Protein AF-A0A1L7GPR8-F1 (afdb_monomer_lite)

pLDDT: mean 91.32, std 13.4, range [44.75, 98.44]

Sequence (109 aa):
MTLTDLRDGFRDDDQRQCVQAVVHSRLADDREPQECRYLMRFWWQLSMPYQEVSLEELRLNVGRQKLDALMELISAIRSSHDEIDAWLADAEKTFPVIQDRGFSSDRSD

Structure (mmCIF, N/CA/C/O backbone):
data_AF-A0A1L7GPR8-F1
#
_entry.id   AF-A0A1L7GPR8-F1
#
loop_
_atom_site.group_PDB
_atom_site.id
_atom_site.type_symbol
_atom_site.label_atom_id
_atom_site.label_alt_id
_atom_site.label_comp_id
_atom_site.label_asym_id
_atom_site.label_entity_id
_atom_site.label_seq_id
_atom_site.pdbx_PDB_ins_code
_atom_site.Cartn_x
_atom_site.Cartn_y
_atom_site.Cartn_z
_atom_site.occupancy
_atom_site.B_iso_or_equiv
_atom_site.auth_seq_id
_atom_site.auth_comp_id
_atom_site.auth_asym_id
_atom_site.auth_atom_id
_atom_site.pdbx_PDB_model_num
ATOM 1 N N . MET A 1 1 ? 6.490 -7.633 14.920 1.00 64.88 1 MET A N 1
ATOM 2 C CA . MET A 1 1 ? 7.209 -7.508 13.633 1.00 64.88 1 MET A CA 1
ATOM 3 C C . MET A 1 1 ? 7.270 -6.038 13.283 1.00 64.88 1 MET A C 1
ATOM 5 O O . MET A 1 1 ? 6.239 -5.381 13.380 1.00 64.88 1 MET A O 1
ATOM 9 N N . THR A 1 2 ? 8.452 -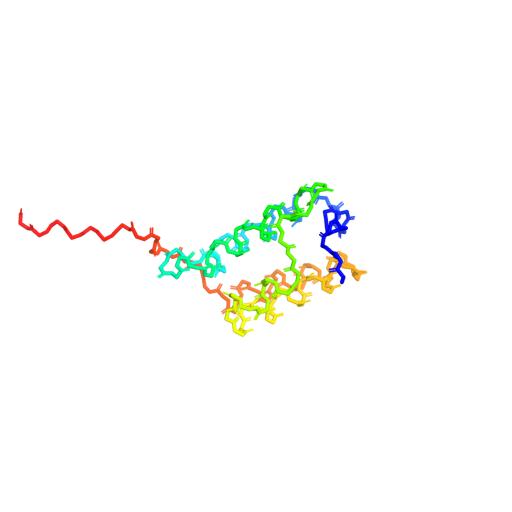5.529 12.952 1.00 85.56 2 THR A N 1
ATOM 10 C CA . THR A 1 2 ? 8.633 -4.149 12.485 1.00 85.56 2 THR A CA 1
ATOM 11 C C . THR A 1 2 ? 8.374 -4.078 10.978 1.00 85.56 2 THR A C 1
ATOM 13 O O . THR A 1 2 ? 8.275 -5.119 10.326 1.00 85.56 2 THR A O 1
ATOM 16 N N . LEU A 1 3 ? 8.176 -2.867 10.454 1.00 92.50 3 LEU A N 1
ATOM 17 C CA . LEU A 1 3 ? 7.966 -2.596 9.022 1.00 92.50 3 LEU A CA 1
ATOM 18 C C . LEU A 1 3 ? 9.098 -1.739 8.425 1.00 92.50 3 LEU A C 1
ATOM 20 O O . LEU A 1 3 ? 9.003 -1.256 7.303 1.00 92.50 3 LEU A O 1
ATOM 24 N N . THR A 1 4 ? 10.168 -1.526 9.189 1.00 93.44 4 THR A N 1
ATOM 25 C CA . THR A 1 4 ? 11.320 -0.692 8.815 1.00 93.44 4 THR A CA 1
ATOM 26 C C . THR A 1 4 ? 12.144 -1.292 7.678 1.00 93.44 4 THR A C 1
ATOM 28 O O . THR A 1 4 ? 12.844 -0.566 6.987 1.00 93.44 4 THR A O 1
ATOM 31 N N . ASP A 1 5 ? 12.056 -2.609 7.493 1.00 93.50 5 ASP A N 1
ATOM 32 C CA . ASP A 1 5 ? 12.740 -3.382 6.454 1.00 93.50 5 ASP A CA 1
ATOM 33 C C . ASP A 1 5 ? 12.093 -3.250 5.067 1.00 93.50 5 ASP A C 1
ATOM 35 O O . ASP A 1 5 ? 12.733 -3.553 4.065 1.00 93.50 5 ASP A O 1
ATOM 39 N N . LEU A 1 6 ? 10.841 -2.782 4.979 1.00 94.75 6 LEU A N 1
ATOM 40 C CA . LEU A 1 6 ? 10.078 -2.820 3.724 1.00 94.75 6 LEU A CA 1
ATOM 41 C C . LEU A 1 6 ? 10.727 -2.025 2.587 1.00 94.75 6 LEU A C 1
ATOM 43 O O . LEU A 1 6 ? 10.628 -2.418 1.430 1.00 94.75 6 LEU A O 1
ATOM 47 N N . ARG A 1 7 ? 11.405 -0.919 2.906 1.00 93.31 7 ARG A N 1
ATOM 48 C CA . ARG A 1 7 ? 12.056 -0.060 1.906 1.00 93.31 7 ARG A CA 1
ATOM 49 C C . ARG A 1 7 ? 13.160 -0.766 1.117 1.00 93.31 7 ARG A C 1
ATOM 51 O O . ARG A 1 7 ? 13.480 -0.322 0.021 1.00 93.31 7 ARG A O 1
ATOM 58 N N . ASP A 1 8 ? 13.738 -1.826 1.678 1.00 94.19 8 ASP A N 1
ATOM 59 C CA . ASP A 1 8 ? 14.876 -2.537 1.094 1.00 94.19 8 ASP A CA 1
ATOM 60 C C . ASP A 1 8 ? 14.435 -3.737 0.229 1.00 94.19 8 ASP A C 1
ATOM 62 O O . ASP A 1 8 ? 15.272 -4.363 -0.414 1.00 94.19 8 ASP A O 1
ATOM 66 N N . GLY A 1 9 ? 13.135 -4.067 0.203 1.00 95.75 9 GLY A N 1
ATOM 67 C CA . GLY A 1 9 ? 12.595 -5.214 -0.543 1.00 95.75 9 GLY A CA 1
ATOM 68 C C . GLY A 1 9 ? 12.156 -4.910 -1.980 1.00 95.75 9 GLY A C 1
ATOM 69 O O . GLY A 1 9 ? 11.627 -5.788 -2.654 1.00 95.75 9 GLY A O 1
ATOM 70 N N . PHE A 1 10 ? 12.337 -3.675 -2.453 1.00 97.38 10 PHE A N 1
ATOM 71 C CA . PHE A 1 10 ? 12.009 -3.283 -3.825 1.00 97.38 10 PHE A CA 1
ATOM 72 C C . PHE A 1 10 ? 13.198 -3.495 -4.761 1.00 97.38 10 PHE A C 1
ATOM 74 O O . PHE A 1 10 ? 14.344 -3.252 -4.381 1.00 97.38 10 PHE A O 1
ATOM 81 N N . ARG A 1 11 ? 12.916 -3.857 -6.019 1.00 97.38 11 ARG A N 1
ATOM 82 C CA . ARG A 1 11 ? 13.947 -3.989 -7.060 1.00 97.38 11 ARG A CA 1
ATOM 83 C C . ARG A 1 11 ? 14.672 -2.672 -7.319 1.00 97.38 11 ARG A C 1
ATOM 85 O O . ARG A 1 11 ? 15.888 -2.646 -7.499 1.00 97.38 11 ARG A O 1
ATOM 92 N N . ASP A 1 12 ? 13.889 -1.605 -7.401 1.00 97.25 12 ASP A N 1
ATOM 93 C CA . ASP A 1 12 ? 14.297 -0.267 -7.793 1.00 97.25 12 ASP A CA 1
ATOM 94 C C . ASP A 1 12 ? 13.288 0.770 -7.267 1.00 97.25 12 ASP A C 1
ATOM 96 O O . ASP A 1 12 ? 12.231 0.443 -6.710 1.00 97.25 12 ASP A O 1
ATOM 100 N N . ASP A 1 13 ? 13.637 2.047 -7.426 1.00 96.50 13 ASP A N 1
ATOM 101 C CA . ASP A 1 13 ? 12.774 3.153 -7.018 1.00 96.50 13 ASP A CA 1
ATOM 102 C C . ASP A 1 13 ? 11.460 3.194 -7.809 1.00 96.50 13 ASP A C 1
ATOM 104 O O . ASP A 1 13 ? 10.451 3.628 -7.252 1.00 96.50 13 ASP A O 1
ATOM 108 N N . ASP A 1 14 ? 11.448 2.715 -9.055 1.00 97.56 14 ASP A N 1
ATOM 109 C CA . ASP A 1 14 ? 10.261 2.712 -9.912 1.00 97.56 14 ASP A CA 1
ATOM 110 C C . ASP A 1 14 ? 9.207 1.735 -9.376 1.00 97.56 14 ASP A C 1
ATOM 112 O O . ASP A 1 14 ? 8.045 2.106 -9.203 1.00 97.56 14 ASP A O 1
ATOM 116 N N . GLN A 1 15 ? 9.603 0.511 -9.014 1.00 97.75 15 GLN A N 1
ATOM 117 C CA . GLN A 1 15 ? 8.703 -0.476 -8.416 1.00 97.75 15 GLN A CA 1
ATOM 118 C C . GLN A 1 15 ? 8.125 0.035 -7.090 1.00 97.75 15 GLN A C 1
ATOM 120 O O . GLN A 1 15 ? 6.920 -0.080 -6.840 1.00 97.75 15 GLN A O 1
ATOM 125 N N . ARG A 1 16 ? 8.958 0.671 -6.258 1.00 98.00 16 ARG A N 1
ATOM 126 C CA . ARG A 1 16 ? 8.497 1.314 -5.022 1.00 98.00 16 ARG A CA 1
ATOM 127 C C . ARG A 1 16 ? 7.491 2.428 -5.305 1.00 98.00 16 ARG A C 1
ATOM 129 O O . ARG A 1 16 ? 6.464 2.497 -4.630 1.00 98.00 16 ARG A O 1
ATOM 136 N N . GLN A 1 17 ? 7.759 3.285 -6.291 1.00 97.62 17 GLN A N 1
ATOM 137 C CA . GLN A 1 17 ? 6.854 4.365 -6.687 1.00 97.62 17 GLN A CA 1
ATOM 138 C C . GLN A 1 17 ? 5.518 3.831 -7.212 1.00 97.62 17 GLN A C 1
ATOM 140 O O . GLN A 1 17 ? 4.479 4.386 -6.860 1.00 97.62 17 GLN A O 1
ATOM 145 N N . CYS A 1 18 ? 5.509 2.731 -7.970 1.00 97.75 18 CYS A N 1
ATOM 146 C CA . CYS A 1 18 ? 4.278 2.069 -8.409 1.00 97.75 18 CYS A CA 1
ATOM 147 C C . CYS A 1 18 ? 3.434 1.587 -7.221 1.00 97.75 18 CYS A C 1
ATOM 149 O O . CYS A 1 18 ? 2.239 1.879 -7.146 1.00 97.75 18 CYS A O 1
ATOM 151 N N . VAL A 1 19 ? 4.052 0.917 -6.242 1.00 97.94 19 VAL A N 1
ATOM 152 C CA . VAL A 1 19 ? 3.352 0.474 -5.023 1.00 97.94 19 VAL A CA 1
ATOM 153 C C . VAL A 1 19 ? 2.822 1.667 -4.233 1.00 97.94 19 VAL A C 1
ATOM 155 O O . VAL A 1 19 ? 1.655 1.692 -3.836 1.00 97.94 19 VAL A O 1
ATOM 158 N N . GLN A 1 20 ? 3.650 2.693 -4.048 1.00 97.75 20 GLN A N 1
ATOM 159 C CA . GLN A 1 20 ? 3.246 3.938 -3.407 1.00 97.75 20 GLN A CA 1
ATOM 160 C C . GLN A 1 20 ? 2.072 4.606 -4.138 1.00 97.75 20 GLN A C 1
ATOM 162 O O . GLN A 1 20 ? 1.140 5.087 -3.489 1.00 97.75 20 GLN A O 1
ATOM 167 N N . ALA A 1 21 ? 2.068 4.610 -5.470 1.00 97.00 21 ALA A N 1
ATOM 168 C CA . ALA A 1 21 ? 0.979 5.157 -6.266 1.00 97.00 21 ALA A CA 1
ATOM 169 C C . ALA A 1 21 ? -0.323 4.373 -6.059 1.00 97.00 21 ALA A C 1
ATOM 171 O O . ALA A 1 21 ? -1.367 5.000 -5.884 1.00 97.00 21 ALA A O 1
ATOM 172 N N . VAL A 1 22 ? -0.282 3.038 -6.006 1.00 97.00 22 VAL A N 1
ATOM 173 C CA . VAL A 1 22 ? -1.460 2.198 -5.724 1.00 97.00 22 VAL A CA 1
ATOM 174 C C . VAL A 1 22 ? -2.000 2.453 -4.318 1.00 97.00 22 VAL A C 1
ATOM 176 O O . VAL A 1 22 ? -3.185 2.754 -4.168 1.00 97.00 22 VAL A O 1
ATOM 179 N N . VAL A 1 23 ? -1.143 2.419 -3.291 1.00 96.69 23 VAL A N 1
ATOM 180 C CA . VAL A 1 23 ? -1.562 2.683 -1.903 1.00 9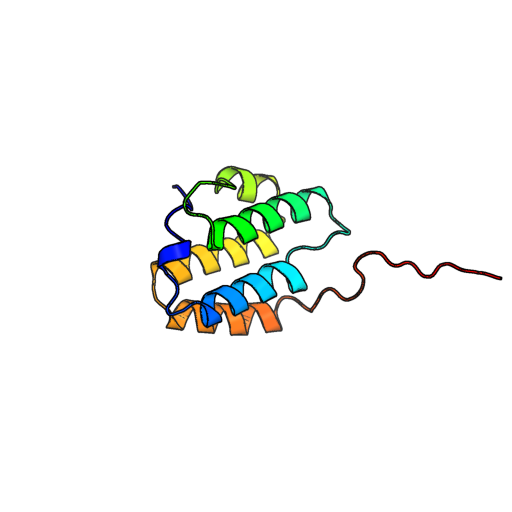6.69 23 VAL A CA 1
ATOM 181 C C . VAL A 1 23 ? -2.226 4.056 -1.796 1.00 96.69 23 VAL A C 1
ATOM 183 O O . VAL A 1 23 ? -3.316 4.174 -1.241 1.00 96.69 23 VAL A O 1
ATOM 186 N N . HIS A 1 24 ? -1.616 5.089 -2.377 1.00 95.25 24 HIS A N 1
ATOM 187 C CA . HIS A 1 24 ? -2.163 6.438 -2.339 1.00 95.25 24 HIS A CA 1
ATOM 188 C C . HIS A 1 24 ? -3.458 6.567 -3.157 1.00 95.25 24 HIS A C 1
ATOM 190 O O . HIS A 1 24 ? -4.460 7.041 -2.638 1.00 95.25 24 HIS A O 1
ATOM 196 N N . SER A 1 25 ? -3.464 6.175 -4.432 1.00 94.31 25 SER A N 1
ATOM 197 C CA . SER A 1 25 ? -4.571 6.460 -5.364 1.00 94.31 25 SER A CA 1
ATOM 198 C C . SER A 1 25 ? -5.775 5.523 -5.248 1.00 94.31 25 SER A C 1
ATOM 200 O O . SER A 1 25 ? -6.857 5.891 -5.705 1.00 94.31 25 SER A O 1
ATOM 202 N N . ARG A 1 26 ? -5.606 4.334 -4.657 1.00 95.19 26 ARG A N 1
ATOM 203 C CA . ARG A 1 26 ? -6.639 3.284 -4.633 1.00 95.19 26 ARG A CA 1
ATOM 204 C C . ARG A 1 26 ? -7.011 2.814 -3.228 1.00 95.19 26 ARG A C 1
ATOM 206 O O . ARG A 1 26 ? -8.146 2.397 -3.025 1.00 95.19 26 ARG A O 1
ATOM 213 N N . LEU A 1 27 ? -6.094 2.880 -2.256 1.00 95.19 27 LEU A N 1
ATOM 214 C CA . LEU A 1 27 ? -6.383 2.450 -0.880 1.00 95.19 27 LEU A CA 1
ATOM 215 C C . LEU A 1 27 ? -6.691 3.630 0.049 1.00 95.19 27 LEU A C 1
ATOM 217 O O . LEU A 1 27 ? -7.673 3.570 0.791 1.00 95.19 27 LEU A O 1
ATOM 221 N N . ALA A 1 28 ? -5.867 4.681 0.028 1.00 93.94 28 ALA A N 1
ATOM 222 C CA . ALA A 1 28 ? -5.995 5.844 0.907 1.00 93.94 28 ALA A CA 1
ATOM 223 C C . ALA A 1 28 ? -7.148 6.765 0.466 1.00 93.94 28 ALA A C 1
ATOM 225 O O . ALA A 1 28 ? -6.967 7.688 -0.326 1.00 93.94 28 ALA A O 1
ATOM 226 N N . ASP A 1 29 ? -8.340 6.480 0.989 1.00 90.88 29 ASP A N 1
ATOM 227 C CA . ASP A 1 29 ? -9.582 7.210 0.726 1.00 90.88 29 ASP A CA 1
ATOM 228 C C . ASP A 1 29 ? -9.831 8.255 1.814 1.00 90.88 29 ASP A C 1
ATOM 230 O O . ASP A 1 29 ? -10.073 7.912 2.968 1.00 90.88 29 ASP A O 1
ATOM 234 N N . ASP A 1 30 ? -9.751 9.536 1.464 1.00 87.56 30 ASP A N 1
ATOM 235 C CA . ASP A 1 30 ? -9.895 10.652 2.404 1.00 87.56 30 ASP A CA 1
ATOM 236 C C . ASP A 1 30 ? -11.322 10.853 2.929 1.00 87.56 30 ASP A C 1
ATOM 238 O O . ASP A 1 30 ? -11.501 11.516 3.954 1.00 87.56 30 ASP A O 1
ATOM 242 N N . ARG A 1 31 ? -12.317 10.206 2.312 1.00 86.75 31 ARG A N 1
ATOM 243 C CA . ARG A 1 31 ? -13.688 10.118 2.836 1.00 86.75 31 ARG A CA 1
ATOM 244 C C . ARG A 1 31 ? -13.768 9.302 4.127 1.00 86.75 31 ARG A C 1
ATOM 246 O O . ARG A 1 31 ? -14.724 9.469 4.878 1.00 86.75 31 ARG A O 1
ATOM 253 N N . GLU A 1 32 ? -12.748 8.487 4.412 1.00 89.56 32 GLU A N 1
ATOM 254 C CA . GLU A 1 32 ? -12.558 7.734 5.658 1.00 89.56 32 GLU A CA 1
ATOM 255 C C . GLU A 1 32 ? -11.286 8.227 6.386 1.00 89.56 32 GLU A C 1
ATOM 257 O O . GLU A 1 32 ? -10.221 7.601 6.312 1.00 89.56 32 GLU A O 1
ATOM 262 N N . PRO A 1 33 ? -11.343 9.363 7.116 1.00 90.88 33 PRO A N 1
ATOM 263 C CA . PR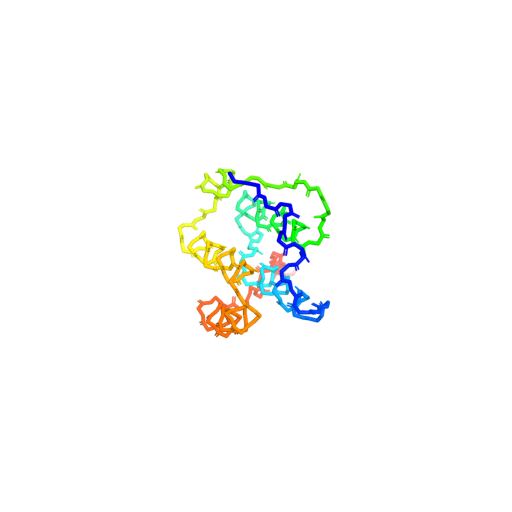O A 1 33 ? -10.146 10.085 7.560 1.00 90.88 33 PRO A CA 1
ATOM 264 C C . PRO A 1 33 ? -9.220 9.279 8.477 1.00 90.88 33 PRO A C 1
ATOM 266 O O . PRO A 1 33 ? -7.996 9.435 8.432 1.00 90.88 33 PRO A O 1
ATOM 269 N N . GLN A 1 34 ? -9.793 8.421 9.327 1.00 93.81 34 GLN A N 1
ATOM 270 C CA . GLN A 1 34 ? -9.020 7.577 10.235 1.00 93.81 34 GLN A CA 1
ATOM 271 C C . GLN A 1 34 ? -8.226 6.531 9.455 1.00 93.81 34 GLN A C 1
ATOM 273 O O . GLN A 1 34 ? -7.010 6.464 9.613 1.00 93.81 34 GLN A O 1
ATOM 278 N N . GLU A 1 35 ? -8.881 5.763 8.587 1.00 95.44 35 GLU A N 1
ATOM 279 C CA . GLU A 1 35 ? -8.222 4.749 7.763 1.00 95.44 35 GLU A CA 1
ATOM 280 C C . GLU A 1 35 ? -7.165 5.388 6.850 1.00 95.44 35 GLU A C 1
ATOM 282 O O . GLU A 1 35 ? -6.012 4.946 6.833 1.00 95.44 35 GLU A O 1
ATOM 287 N N . CYS A 1 36 ? -7.515 6.492 6.178 1.00 95.69 36 CYS A N 1
ATOM 288 C CA . CYS A 1 36 ? -6.606 7.249 5.319 1.00 95.69 36 CYS A CA 1
ATOM 289 C C . CYS A 1 36 ? -5.315 7.639 6.044 1.00 95.69 36 CYS A C 1
ATOM 291 O O . CYS A 1 36 ? -4.218 7.433 5.525 1.00 95.69 36 CYS A O 1
ATOM 293 N N . ARG A 1 37 ? -5.412 8.123 7.289 1.00 96.62 37 ARG A N 1
ATOM 294 C CA . ARG A 1 37 ? -4.239 8.495 8.089 1.00 96.62 37 ARG A CA 1
ATOM 295 C C . ARG A 1 37 ? -3.261 7.332 8.271 1.00 96.62 37 ARG A C 1
ATOM 297 O O . ARG A 1 37 ? -2.054 7.536 8.145 1.00 96.62 37 ARG A O 1
ATOM 304 N N . TYR A 1 38 ? -3.748 6.133 8.584 1.00 97.88 38 TYR A N 1
ATOM 305 C CA . TYR A 1 38 ? -2.875 4.973 8.795 1.00 97.88 38 TYR A CA 1
ATOM 306 C C . TYR A 1 38 ? -2.338 4.403 7.481 1.00 97.88 38 TYR A C 1
ATOM 308 O O . TYR A 1 38 ? -1.173 4.006 7.432 1.00 97.88 38 TYR A O 1
ATOM 316 N N . LEU A 1 39 ? -3.123 4.456 6.402 1.00 97.44 39 LEU A N 1
ATOM 317 C CA . LEU A 1 39 ? -2.657 4.110 5.058 1.00 97.44 39 LEU A CA 1
ATOM 318 C C . LEU A 1 39 ? -1.567 5.067 4.565 1.00 97.44 39 LEU A C 1
ATOM 320 O O . LEU A 1 39 ? -0.575 4.617 3.997 1.00 97.44 39 LEU A O 1
ATOM 324 N N . MET A 1 40 ? -1.680 6.364 4.854 1.00 97.50 40 MET A N 1
ATOM 325 C CA . MET A 1 40 ? -0.636 7.339 4.535 1.00 97.50 40 MET A CA 1
ATOM 326 C C . MET A 1 40 ? 0.629 7.131 5.372 1.00 97.50 40 MET A C 1
ATOM 328 O O . MET A 1 40 ? 1.733 7.263 4.852 1.00 97.50 40 MET A O 1
ATOM 332 N N . ARG A 1 41 ? 0.518 6.750 6.650 1.00 97.75 41 ARG A N 1
ATOM 333 C CA . ARG A 1 41 ? 1.701 6.369 7.446 1.00 97.75 41 ARG A CA 1
ATOM 334 C C . ARG A 1 41 ? 2.383 5.118 6.897 1.00 97.75 41 ARG A C 1
ATOM 336 O O . ARG A 1 41 ? 3.605 5.085 6.806 1.00 97.75 41 ARG A O 1
ATOM 343 N N . PHE A 1 42 ? 1.609 4.116 6.482 1.00 97.81 42 PHE A N 1
ATOM 344 C CA . PHE A 1 42 ? 2.158 2.953 5.785 1.00 97.81 42 PHE A CA 1
ATOM 345 C C . PHE A 1 42 ? 2.826 3.347 4.463 1.00 97.81 42 PHE A C 1
ATOM 347 O O . PHE A 1 42 ? 3.925 2.896 4.167 1.00 97.81 42 PHE A O 1
ATOM 354 N N . TRP A 1 43 ? 2.217 4.248 3.696 1.00 97.75 43 TRP A N 1
ATOM 355 C CA . TRP A 1 43 ? 2.803 4.782 2.470 1.00 97.75 43 TRP A CA 1
ATOM 356 C C . TRP A 1 43 ? 4.179 5.428 2.705 1.00 97.75 43 TRP A C 1
ATOM 358 O O . TRP A 1 43 ? 5.114 5.183 1.937 1.00 97.75 43 TRP A O 1
ATOM 368 N N . TRP A 1 44 ? 4.331 6.194 3.794 1.00 96.75 44 TRP A N 1
ATOM 369 C CA . TRP A 1 44 ? 5.627 6.732 4.223 1.00 96.75 44 TRP A CA 1
ATOM 370 C C . TRP A 1 44 ? 6.595 5.623 4.650 1.00 96.75 44 TRP A C 1
ATOM 372 O O . TRP A 1 44 ? 7.768 5.660 4.272 1.00 96.75 44 TRP A O 1
ATOM 382 N N . GLN A 1 45 ? 6.110 4.602 5.363 1.00 96.50 45 GLN A N 1
ATOM 383 C CA . GLN A 1 45 ? 6.909 3.454 5.806 1.00 96.50 45 GLN A CA 1
ATOM 384 C C . GLN A 1 45 ? 7.637 2.742 4.657 1.00 96.50 45 GLN A C 1
ATOM 386 O O . GLN A 1 45 ? 8.748 2.260 4.862 1.00 96.50 45 GLN A O 1
ATOM 391 N N . LEU A 1 46 ? 7.056 2.712 3.451 1.00 96.62 46 LEU A N 1
ATOM 392 C CA . LEU A 1 46 ? 7.674 2.102 2.263 1.00 96.62 46 LEU A CA 1
ATOM 393 C C . LEU A 1 46 ? 8.967 2.798 1.813 1.00 96.62 46 LEU A C 1
ATOM 395 O O . LEU A 1 46 ? 9.726 2.239 1.028 1.00 96.62 46 LEU A O 1
ATOM 399 N N . SER A 1 47 ? 9.222 4.021 2.281 1.00 94.81 47 SER A N 1
ATOM 400 C CA . SER A 1 47 ? 10.406 4.804 1.916 1.00 94.81 47 SER A CA 1
ATOM 401 C C . SER A 1 47 ? 11.274 5.198 3.108 1.00 94.81 47 SER A C 1
ATOM 403 O O . SER A 1 47 ? 12.486 5.382 2.946 1.00 94.81 47 SER A O 1
ATOM 405 N N . MET A 1 48 ? 10.679 5.325 4.294 1.00 94.06 48 MET A N 1
ATOM 406 C CA . MET A 1 48 ? 11.363 5.824 5.482 1.00 94.06 48 MET A CA 1
ATOM 407 C C . MET A 1 48 ? 12.222 4.749 6.159 1.00 94.06 48 MET A C 1
ATOM 409 O O . MET A 1 48 ? 11.779 3.614 6.315 1.00 94.06 48 MET A O 1
ATOM 413 N N . PRO A 1 49 ? 13.437 5.100 6.625 1.00 90.56 49 PRO A N 1
ATOM 414 C CA . PRO A 1 49 ? 14.322 4.169 7.329 1.00 90.56 49 PRO A CA 1
ATOM 415 C C . PRO A 1 49 ? 13.918 3.931 8.794 1.00 90.56 49 PRO A C 1
ATOM 417 O O . PRO A 1 49 ? 14.574 3.173 9.504 1.00 90.56 49 PRO A O 1
ATOM 420 N N . TYR A 1 50 ? 12.870 4.598 9.273 1.00 90.75 50 TYR A N 1
ATOM 421 C CA . TYR A 1 50 ? 12.357 4.496 10.635 1.00 90.75 50 TYR A CA 1
ATOM 422 C C . TYR A 1 50 ? 10.876 4.095 10.618 1.00 90.75 50 TYR A C 1
ATOM 424 O O . TYR A 1 50 ? 10.246 4.026 9.561 1.00 90.75 50 TYR A O 1
ATOM 432 N N . GLN A 1 51 ? 10.333 3.758 11.788 1.00 95.19 51 GLN A N 1
ATOM 433 C CA . GLN A 1 51 ? 8.971 3.246 11.894 1.00 95.19 51 GLN A CA 1
ATOM 434 C C . GLN A 1 51 ? 7.941 4.386 11.931 1.00 95.19 51 GLN A C 1
ATOM 436 O O . GLN A 1 51 ? 7.929 5.167 12.877 1.00 95.19 51 GLN A O 1
ATOM 441 N N . GLU A 1 52 ? 7.059 4.440 10.935 1.00 96.56 52 GLU A N 1
ATOM 442 C CA . GLU A 1 52 ? 5.938 5.394 10.835 1.00 96.56 52 GLU A CA 1
ATOM 443 C C . GLU A 1 52 ? 4.612 4.784 11.313 1.00 96.56 52 GLU A C 1
ATOM 445 O O . GLU A 1 52 ? 3.721 5.479 11.808 1.00 96.56 52 GLU A O 1
ATOM 450 N N . VAL A 1 53 ? 4.469 3.464 11.163 1.00 96.44 53 VAL A N 1
ATOM 451 C CA . VAL A 1 53 ? 3.291 2.710 11.599 1.00 96.44 53 VAL A CA 1
ATOM 452 C C . VAL A 1 53 ? 3.681 1.299 12.012 1.00 96.44 53 VAL A C 1
ATOM 454 O O . VAL A 1 53 ? 4.595 0.685 11.461 1.00 96.44 53 VAL A O 1
ATOM 457 N N . SER A 1 54 ? 2.998 0.770 13.017 1.00 96.12 54 SER A N 1
ATOM 458 C CA . SER A 1 54 ? 3.088 -0.632 13.409 1.00 96.12 54 SER A CA 1
ATOM 459 C C . SER A 1 54 ? 2.048 -1.493 12.691 1.00 96.12 54 SER A C 1
ATOM 461 O O . SER A 1 54 ? 0.977 -1.039 12.294 1.00 96.12 54 SER A O 1
ATOM 463 N N . LEU A 1 55 ? 2.331 -2.791 12.587 1.00 95.31 55 LEU A N 1
ATOM 464 C CA . LEU A 1 55 ? 1.359 -3.753 12.072 1.00 95.31 55 LEU A CA 1
ATOM 465 C C . LEU A 1 55 ? 0.072 -3.805 12.920 1.00 95.31 55 LEU A C 1
ATOM 467 O O . LEU A 1 55 ? -1.011 -4.051 12.396 1.00 95.31 55 LEU A O 1
ATOM 471 N N . GLU A 1 56 ? 0.184 -3.587 14.229 1.00 96.25 56 GLU A N 1
ATOM 472 C CA . GLU A 1 56 ? -0.964 -3.559 15.137 1.00 96.25 56 GLU A CA 1
ATOM 473 C C . GLU A 1 56 ? -1.868 -2.353 14.865 1.00 96.25 56 GLU A C 1
ATOM 475 O O . GLU A 1 56 ? -3.078 -2.517 14.734 1.00 96.25 56 GLU A O 1
ATOM 480 N N . GLU A 1 57 ? -1.287 -1.167 14.671 1.00 96.94 57 GLU A N 1
ATOM 481 C CA . GLU A 1 57 ? -2.041 0.024 14.273 1.00 96.94 57 GLU A CA 1
ATOM 482 C C . GLU A 1 57 ? -2.786 -0.187 12.951 1.00 96.94 57 GLU A C 1
ATOM 484 O O . GLU A 1 57 ? -3.949 0.200 12.851 1.00 96.94 57 GLU A O 1
ATOM 489 N N . LEU A 1 58 ? -2.176 -0.845 11.959 1.00 97.19 58 LEU A N 1
ATOM 490 C CA . LEU A 1 58 ? -2.869 -1.167 10.707 1.00 97.19 58 LEU A CA 1
ATOM 491 C C . LEU A 1 58 ? -4.063 -2.096 10.943 1.00 97.19 58 LEU A C 1
ATOM 493 O O . LEU A 1 58 ? -5.154 -1.825 10.454 1.00 97.19 58 LEU A O 1
ATOM 497 N N . ARG A 1 59 ? -3.892 -3.151 11.745 1.00 96.75 59 ARG A N 1
ATOM 498 C CA . ARG A 1 59 ? -4.972 -4.106 12.054 1.00 96.75 59 ARG A CA 1
ATOM 499 C C . ARG A 1 59 ? -6.154 -3.473 12.780 1.00 96.75 59 ARG A C 1
ATOM 501 O O . ARG A 1 59 ? -7.278 -3.931 12.610 1.00 96.75 59 ARG A O 1
ATOM 508 N N . LEU A 1 60 ? -5.891 -2.467 13.610 1.00 97.19 60 LEU A N 1
ATOM 509 C CA . LEU A 1 60 ? -6.915 -1.787 14.399 1.00 97.19 60 LEU A CA 1
ATOM 510 C C . LEU A 1 60 ? -7.661 -0.702 13.616 1.00 97.19 60 LEU A C 1
ATOM 512 O O . LEU A 1 60 ? -8.788 -0.378 13.978 1.00 97.19 60 LEU A O 1
ATOM 516 N N . ASN A 1 61 ? -7.040 -0.117 12.588 1.00 97.25 61 ASN A N 1
ATOM 517 C CA . ASN A 1 61 ? -7.548 1.100 11.949 1.00 97.25 61 ASN A CA 1
ATOM 518 C C . ASN A 1 61 ? -7.838 0.965 10.449 1.00 97.25 61 ASN A C 1
ATOM 520 O O . ASN A 1 61 ? -8.390 1.898 9.870 1.00 97.25 61 ASN A O 1
ATOM 524 N N . VAL A 1 62 ? -7.459 -0.148 9.818 1.00 96.94 62 VAL A N 1
ATOM 525 C CA . VAL A 1 62 ? -7.697 -0.401 8.393 1.00 96.94 62 VAL A CA 1
ATOM 526 C C . VAL A 1 62 ? -8.757 -1.485 8.234 1.00 96.94 62 VAL A C 1
ATOM 528 O O . VAL A 1 62 ? -8.697 -2.543 8.863 1.00 96.94 62 VAL A O 1
ATOM 531 N N . GLY A 1 63 ? -9.737 -1.216 7.377 1.00 96.19 63 GLY A N 1
ATOM 532 C CA . GLY A 1 63 ? -10.806 -2.129 7.020 1.00 96.19 63 GLY A CA 1
ATOM 533 C C . GLY A 1 63 ? -10.266 -3.423 6.422 1.00 96.19 63 GLY A C 1
ATOM 534 O O . GLY A 1 63 ? -9.235 -3.452 5.748 1.00 96.19 63 GLY A O 1
ATOM 535 N N . ARG A 1 64 ? -10.990 -4.520 6.661 1.00 96.12 64 ARG A N 1
ATOM 536 C CA . ARG A 1 64 ? -10.490 -5.879 6.430 1.00 96.12 64 ARG A CA 1
ATOM 537 C C . ARG A 1 64 ? -9.922 -6.102 5.026 1.00 96.12 64 ARG A C 1
ATOM 539 O O . ARG A 1 64 ? -8.818 -6.613 4.906 1.00 96.12 64 ARG A O 1
ATOM 546 N N . GLN A 1 65 ? -10.643 -5.679 3.991 1.00 95.94 65 GLN A N 1
ATOM 547 C CA . GLN A 1 65 ? -10.228 -5.884 2.601 1.00 95.94 65 GLN A CA 1
ATOM 548 C C . GLN A 1 65 ? -8.911 -5.164 2.269 1.00 95.94 65 GLN A C 1
ATOM 550 O O . GLN A 1 65 ? -8.027 -5.746 1.648 1.00 95.94 65 GLN A O 1
ATOM 555 N N . LYS A 1 66 ? -8.754 -3.907 2.704 1.00 96.94 66 LYS A N 1
ATOM 556 C CA . LYS A 1 66 ? -7.517 -3.143 2.486 1.00 96.94 66 LYS A CA 1
ATOM 557 C C . LYS A 1 66 ? -6.380 -3.692 3.345 1.00 96.94 66 LYS A C 1
ATOM 559 O O . LYS A 1 66 ? -5.249 -3.764 2.881 1.00 96.94 66 LYS A O 1
ATOM 564 N N . LEU A 1 67 ? -6.676 -4.118 4.573 1.00 97.69 67 LEU A N 1
ATOM 565 C CA . LEU A 1 67 ? -5.705 -4.750 5.461 1.00 97.69 67 LEU A CA 1
ATOM 566 C C . LEU A 1 67 ? -5.162 -6.057 4.872 1.00 97.69 67 LEU A C 1
ATOM 568 O O . LEU A 1 67 ? -3.955 -6.271 4.924 1.00 97.69 67 LEU A O 1
ATOM 572 N N . ASP A 1 68 ? -6.024 -6.904 4.308 1.00 97.69 68 ASP A N 1
ATOM 573 C CA . ASP A 1 68 ? -5.609 -8.152 3.663 1.00 97.69 68 ASP A CA 1
ATOM 574 C C . ASP A 1 68 ? -4.671 -7.850 2.475 1.00 97.69 68 ASP A C 1
ATOM 576 O O . ASP A 1 68 ? -3.572 -8.400 2.416 1.00 97.69 68 ASP A O 1
ATOM 580 N N . ALA A 1 69 ? -5.001 -6.859 1.637 1.00 97.81 69 ALA A N 1
ATOM 581 C CA . ALA A 1 69 ? -4.115 -6.408 0.559 1.00 97.81 69 ALA A CA 1
ATOM 582 C C . ALA A 1 69 ? -2.768 -5.858 1.072 1.00 97.81 69 ALA A C 1
ATOM 584 O O . ALA A 1 69 ? -1.724 -6.123 0.478 1.00 97.81 69 ALA A O 1
ATOM 585 N N . LEU A 1 70 ? -2.746 -5.118 2.188 1.00 97.75 70 LEU A N 1
ATOM 586 C CA . LEU A 1 70 ? -1.490 -4.671 2.805 1.00 97.75 70 LEU A CA 1
ATOM 587 C C . LEU A 1 70 ? -0.663 -5.836 3.356 1.00 97.75 70 LEU A C 1
ATOM 589 O O . LEU A 1 70 ? 0.564 -5.808 3.280 1.00 97.75 70 LEU A O 1
ATOM 593 N N . MET A 1 71 ? -1.315 -6.847 3.928 1.00 97.94 71 MET A N 1
ATOM 594 C CA . MET A 1 71 ? -0.637 -8.040 4.429 1.00 97.94 71 MET A CA 1
ATOM 595 C C . MET A 1 71 ? 0.016 -8.832 3.299 1.00 97.94 71 MET A C 1
ATOM 597 O O . MET A 1 71 ? 1.155 -9.277 3.454 1.00 97.94 71 MET A O 1
ATOM 601 N N . GLU A 1 72 ? -0.675 -8.964 2.169 1.00 98.00 72 GLU A N 1
ATOM 602 C CA . GLU A 1 72 ? -0.137 -9.574 0.953 1.00 98.00 72 GLU A CA 1
ATOM 603 C C . GLU A 1 72 ? 1.047 -8.776 0.411 1.00 98.00 72 GLU A C 1
ATOM 605 O O . GLU A 1 72 ? 2.093 -9.362 0.150 1.00 98.00 72 GLU A O 1
ATOM 610 N N . LEU A 1 73 ? 0.951 -7.443 0.359 1.00 98.25 73 LEU A N 1
ATOM 611 C CA . LEU A 1 73 ? 2.070 -6.587 -0.040 1.00 98.25 73 LEU A CA 1
ATOM 612 C C . LEU A 1 73 ? 3.291 -6.765 0.871 1.00 98.25 73 LEU A C 1
ATOM 614 O O . LEU A 1 73 ? 4.410 -6.908 0.389 1.00 98.25 73 LEU A O 1
ATOM 618 N N . ILE A 1 74 ? 3.097 -6.763 2.193 1.00 97.44 74 ILE A N 1
ATOM 619 C CA . ILE A 1 74 ? 4.185 -6.970 3.162 1.00 97.44 74 ILE A CA 1
ATOM 620 C C . ILE A 1 74 ? 4.852 -8.332 2.942 1.00 97.44 74 ILE A C 1
ATOM 622 O O . ILE A 1 74 ? 6.072 -8.444 3.063 1.00 97.44 74 ILE A O 1
ATOM 626 N N . SER A 1 75 ? 4.061 -9.364 2.640 1.00 97.38 75 SER A N 1
ATOM 627 C CA . SER A 1 75 ? 4.581 -10.689 2.307 1.00 97.38 75 SER A CA 1
ATOM 628 C C . SER A 1 75 ? 5.375 -10.660 1.000 1.00 97.38 75 SER A C 1
ATOM 630 O O . SER A 1 75 ? 6.507 -11.135 0.979 1.00 97.38 75 SER A O 1
ATOM 632 N N . ALA A 1 76 ? 4.825 -10.045 -0.049 1.00 97.94 76 ALA A N 1
ATOM 633 C CA . ALA A 1 76 ? 5.448 -9.925 -1.364 1.00 97.94 76 ALA A CA 1
ATOM 634 C C . ALA A 1 76 ? 6.796 -9.192 -1.302 1.00 97.94 76 ALA A C 1
ATOM 636 O O . ALA A 1 76 ? 7.798 -9.716 -1.783 1.00 97.94 76 ALA A O 1
ATOM 637 N N . ILE A 1 77 ? 6.852 -8.042 -0.614 1.00 97.62 77 ILE A N 1
ATOM 638 C CA . ILE A 1 77 ? 8.085 -7.259 -0.401 1.00 97.62 77 ILE A CA 1
ATOM 639 C C . ILE A 1 77 ? 9.185 -8.102 0.260 1.00 97.62 77 ILE A C 1
ATOM 641 O O . ILE A 1 77 ? 10.366 -7.940 -0.035 1.00 97.62 77 ILE A O 1
ATOM 645 N N . ARG A 1 78 ? 8.811 -9.016 1.159 1.00 96.44 78 ARG A N 1
ATOM 646 C CA . ARG A 1 78 ? 9.749 -9.906 1.861 1.00 96.44 78 ARG A CA 1
ATOM 647 C C . ARG A 1 78 ? 10.070 -11.188 1.094 1.00 96.44 78 ARG A C 1
ATOM 649 O O . ARG A 1 78 ? 10.953 -11.928 1.522 1.00 96.44 78 ARG A O 1
ATOM 656 N N . SER A 1 79 ? 9.336 -11.468 0.023 1.00 96.88 79 SER A N 1
ATOM 657 C CA . SER A 1 79 ? 9.421 -12.699 -0.756 1.00 96.88 79 SER A CA 1
ATOM 658 C C . SER A 1 79 ? 10.240 -12.473 -2.025 1.00 96.88 79 SER A C 1
ATOM 660 O O . SER A 1 79 ? 11.352 -12.990 -2.144 1.00 96.88 79 SER A O 1
ATOM 662 N N . SER A 1 80 ? 9.718 -11.686 -2.971 1.00 96.94 80 SER A N 1
ATOM 663 C CA . SER A 1 80 ? 10.379 -11.423 -4.250 1.00 96.94 80 SER A CA 1
ATOM 664 C C . SER A 1 80 ? 9.777 -10.228 -4.985 1.00 96.94 80 SER A C 1
ATOM 666 O O . SER A 1 80 ? 8.609 -9.885 -4.810 1.00 96.94 80 SER A O 1
ATOM 668 N N . HIS A 1 81 ? 10.559 -9.647 -5.895 1.00 97.88 81 HIS A N 1
ATOM 669 C CA . HIS A 1 81 ? 10.097 -8.561 -6.759 1.00 97.88 81 HIS A CA 1
ATOM 670 C C . HIS A 1 81 ? 8.939 -8.983 -7.679 1.00 97.88 81 HIS A C 1
ATOM 672 O O . HIS A 1 81 ? 8.053 -8.172 -7.932 1.00 97.88 81 HIS A O 1
ATOM 678 N N . ASP A 1 82 ? 8.915 -10.237 -8.140 1.00 97.75 82 ASP A N 1
ATOM 679 C CA . ASP A 1 82 ? 7.851 -10.749 -9.013 1.00 97.75 82 ASP A CA 1
ATOM 680 C C . ASP A 1 82 ? 6.508 -10.842 -8.269 1.00 97.75 82 ASP A C 1
ATOM 682 O O . ASP A 1 82 ? 5.451 -10.596 -8.850 1.00 97.75 82 ASP A O 1
ATOM 686 N N . GLU A 1 83 ? 6.529 -11.140 -6.964 1.00 98.31 83 GLU A N 1
ATOM 687 C CA . GLU A 1 83 ? 5.312 -11.111 -6.144 1.00 98.31 83 GLU A CA 1
ATOM 688 C C . GLU A 1 83 ? 4.795 -9.688 -5.915 1.00 98.31 83 GLU A C 1
ATOM 690 O O . GLU A 1 83 ? 3.583 -9.492 -5.829 1.00 98.31 83 GLU A O 1
ATOM 695 N N . ILE A 1 84 ? 5.676 -8.684 -5.866 1.00 98.31 84 ILE A N 1
ATOM 696 C CA . ILE A 1 84 ? 5.257 -7.275 -5.812 1.00 98.31 84 ILE A CA 1
ATOM 697 C C . ILE A 1 84 ? 4.543 -6.899 -7.116 1.00 98.31 84 ILE A C 1
ATOM 699 O O . ILE A 1 84 ? 3.488 -6.265 -7.080 1.00 98.31 84 ILE A O 1
ATOM 703 N N . ASP A 1 85 ? 5.079 -7.324 -8.262 1.00 98.12 85 ASP A N 1
ATOM 704 C CA . ASP A 1 85 ? 4.473 -7.064 -9.571 1.00 98.12 85 ASP A CA 1
ATOM 705 C C . ASP A 1 85 ? 3.114 -7.780 -9.716 1.00 98.12 85 ASP A C 1
ATOM 707 O O . ASP A 1 85 ? 2.149 -7.204 -10.228 1.00 98.12 85 ASP A O 1
ATOM 711 N N . ALA A 1 86 ? 2.992 -9.007 -9.197 1.00 98.19 86 ALA A N 1
ATOM 712 C CA . ALA A 1 86 ? 1.717 -9.721 -9.131 1.00 98.19 86 ALA A CA 1
ATOM 713 C C . ALA A 1 86 ? 0.702 -9.010 -8.220 1.00 98.19 86 ALA A C 1
ATOM 715 O O . ALA A 1 86 ? -0.461 -8.852 -8.600 1.00 98.19 86 ALA A O 1
ATOM 716 N N . TRP A 1 87 ? 1.148 -8.537 -7.052 1.00 98.44 87 TRP A N 1
ATOM 717 C CA . TRP A 1 87 ? 0.317 -7.764 -6.134 1.00 98.44 87 TRP A CA 1
ATOM 718 C C . TRP A 1 87 ? -0.179 -6.462 -6.771 1.00 98.44 87 TRP A C 1
ATOM 720 O O . TRP A 1 87 ? -1.360 -6.143 -6.658 1.00 98.44 87 TRP A O 1
ATOM 730 N N . LEU A 1 88 ? 0.682 -5.733 -7.492 1.00 98.12 88 LEU A N 1
ATOM 731 C CA . LEU A 1 88 ? 0.292 -4.523 -8.226 1.00 98.12 88 LEU A CA 1
ATOM 732 C C . LEU A 1 88 ? -0.840 -4.825 -9.212 1.00 98.12 88 LEU A C 1
ATOM 734 O O . LEU A 1 88 ? -1.870 -4.149 -9.205 1.00 98.12 88 LEU A O 1
ATOM 738 N N . ALA A 1 89 ? -0.677 -5.874 -10.021 1.00 97.75 89 ALA A N 1
ATOM 739 C CA . ALA A 1 89 ? -1.667 -6.265 -11.017 1.00 97.75 89 ALA A CA 1
ATOM 740 C C . ALA A 1 89 ? -3.010 -6.693 -10.401 1.00 97.75 89 ALA A C 1
ATOM 742 O O . ALA A 1 89 ? -4.054 -6.492 -11.029 1.00 97.75 89 ALA A O 1
ATOM 743 N N . ASP A 1 90 ? -3.008 -7.296 -9.210 1.00 97.25 90 ASP A N 1
ATOM 744 C CA . ASP A 1 90 ? -4.240 -7.632 -8.493 1.00 97.25 90 ASP A CA 1
ATOM 745 C C . ASP A 1 90 ? -4.887 -6.394 -7.863 1.00 97.25 90 ASP A C 1
ATOM 747 O O . AS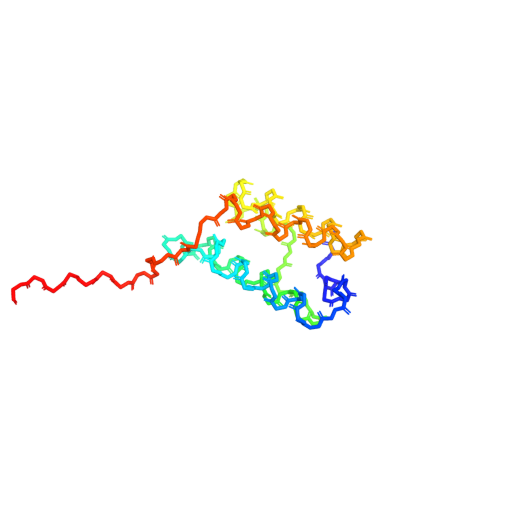P A 1 90 ? -6.065 -6.116 -8.096 1.00 97.25 90 ASP A O 1
ATOM 751 N N . ALA A 1 91 ? -4.104 -5.577 -7.156 1.00 95.94 91 ALA A N 1
ATOM 752 C CA . ALA A 1 91 ? -4.590 -4.375 -6.494 1.00 95.94 91 ALA A CA 1
ATOM 753 C C . ALA A 1 91 ? -5.229 -3.386 -7.484 1.00 95.94 91 ALA A C 1
ATOM 755 O O . ALA A 1 91 ? -6.251 -2.772 -7.173 1.00 95.94 91 ALA A O 1
ATOM 756 N N . GLU A 1 92 ? -4.685 -3.259 -8.697 1.00 94.94 92 GLU A N 1
ATOM 757 C CA . GLU A 1 92 ? -5.267 -2.413 -9.743 1.00 94.94 92 GLU A CA 1
ATOM 758 C C . GLU A 1 92 ? -6.631 -2.893 -10.251 1.00 94.94 92 GLU A C 1
ATOM 760 O O . GLU A 1 92 ? -7.446 -2.062 -10.672 1.00 94.94 92 GLU A O 1
ATOM 765 N N . LYS A 1 93 ? -6.880 -4.206 -10.217 1.00 95.19 93 LYS A N 1
ATOM 766 C CA . LYS A 1 93 ? -8.162 -4.816 -10.598 1.00 95.19 93 LYS A CA 1
ATOM 767 C C . LYS A 1 93 ? -9.167 -4.759 -9.454 1.00 95.19 93 LYS A C 1
ATOM 769 O O . LYS A 1 93 ? -10.346 -4.513 -9.695 1.00 95.19 93 LYS A O 1
ATOM 774 N N . THR A 1 94 ? -8.699 -4.984 -8.230 1.00 95.44 94 THR A N 1
ATOM 775 C CA . THR A 1 94 ? -9.531 -5.094 -7.029 1.00 95.44 94 THR A CA 1
ATOM 776 C C . THR A 1 94 ? -9.968 -3.727 -6.504 1.00 95.44 94 THR A C 1
ATOM 778 O O . THR A 1 94 ? -11.122 -3.560 -6.105 1.00 95.44 94 THR A O 1
ATOM 781 N N . PHE A 1 95 ? -9.076 -2.732 -6.523 1.00 94.25 95 PHE A N 1
ATOM 782 C CA . PHE A 1 95 ? -9.338 -1.403 -5.975 1.00 94.25 95 PHE A CA 1
ATOM 783 C C . PHE A 1 95 ? -9.381 -0.356 -7.094 1.00 94.25 95 PHE A C 1
ATOM 785 O O . PHE A 1 95 ? -8.337 -0.031 -7.671 1.00 94.25 95 PHE A O 1
ATOM 792 N N . PRO A 1 96 ? -10.558 0.204 -7.427 1.00 91.62 96 PRO A N 1
ATOM 793 C CA . PRO A 1 96 ? -10.647 1.270 -8.415 1.00 91.62 96 PRO A CA 1
ATOM 794 C C . PRO A 1 96 ? -9.917 2.529 -7.929 1.00 91.62 96 PRO A C 1
ATOM 796 O O . PRO A 1 96 ? -9.774 2.767 -6.730 1.00 91.62 96 PRO A O 1
ATOM 799 N N . VAL A 1 97 ? -9.463 3.356 -8.872 1.00 92.50 97 VAL A N 1
ATOM 800 C CA . VAL A 1 97 ? -8.884 4.668 -8.548 1.00 92.50 97 VAL A CA 1
ATOM 801 C C . VAL A 1 97 ? -9.940 5.530 -7.858 1.00 92.50 97 VAL A C 1
ATOM 803 O O . VAL A 1 97 ? -11.056 5.676 -8.359 1.00 92.50 97 VAL A O 1
ATOM 806 N N . ILE A 1 98 ? -9.573 6.125 -6.726 1.00 89.56 98 ILE A N 1
ATOM 807 C CA . ILE A 1 98 ? -10.425 7.045 -5.972 1.00 89.56 98 ILE A CA 1
ATOM 808 C C . ILE A 1 98 ? -10.424 8.389 -6.710 1.00 89.56 98 ILE A C 1
ATOM 810 O O . ILE A 1 98 ? -9.430 9.115 -6.690 1.00 89.56 98 ILE A O 1
ATOM 814 N N . GLN A 1 99 ? -11.520 8.691 -7.411 1.00 76.31 99 GLN A N 1
ATOM 815 C CA . GLN A 1 99 ? -11.656 9.907 -8.227 1.00 76.31 99 GLN A CA 1
ATOM 816 C C . GLN A 1 99 ? -12.166 11.117 -7.435 1.00 76.31 99 GLN A C 1
ATOM 818 O O . GLN A 1 99 ? -11.786 12.243 -7.738 1.00 76.31 99 GLN A O 1
ATOM 823 N N . ASP A 1 100 ? -13.009 10.893 -6.425 1.00 68.31 100 ASP A N 1
ATOM 824 C CA . ASP A 1 100 ? -13.613 11.956 -5.622 1.00 68.31 100 ASP A CA 1
ATOM 825 C C . ASP A 1 100 ? -12.924 12.047 -4.261 1.00 68.31 100 ASP A C 1
ATOM 827 O O . ASP A 1 100 ? -13.281 11.350 -3.313 1.00 68.31 100 ASP A O 1
ATOM 831 N N . ARG A 1 101 ? -11.893 12.890 -4.210 1.00 63.97 101 ARG A N 1
ATOM 832 C CA . ARG A 1 101 ? -11.106 13.208 -3.012 1.00 63.97 101 ARG A CA 1
ATOM 833 C C . ARG A 1 101 ? -11.620 14.450 -2.283 1.00 63.97 101 ARG A C 1
ATOM 835 O O . ARG A 1 101 ? -10.860 15.304 -1.835 1.00 63.97 101 ARG A O 1
ATOM 842 N N . GLY A 1 102 ? -12.940 14.624 -2.275 1.00 55.31 102 GLY A N 1
ATOM 843 C CA . GLY A 1 102 ? -13.568 15.788 -1.669 1.00 55.31 102 GLY A CA 1
ATOM 844 C C . GLY A 1 102 ? -13.284 17.069 -2.449 1.00 55.31 102 GLY A C 1
ATOM 845 O O . GLY A 1 102 ? -12.690 18.013 -1.933 1.00 55.31 102 GLY A O 1
ATOM 846 N N . PHE 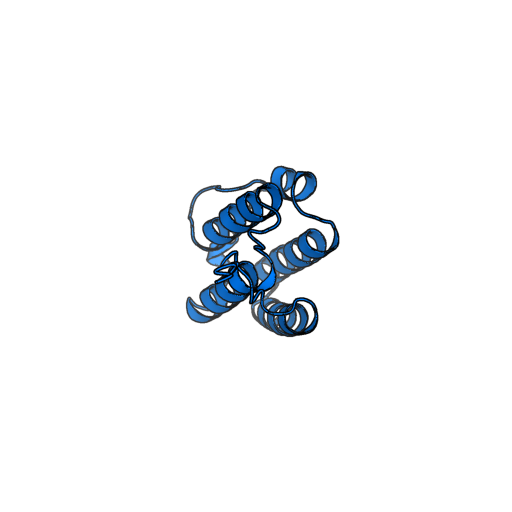A 1 103 ? -13.784 17.145 -3.680 1.00 45.25 103 PHE A N 1
ATOM 847 C CA . PHE A 1 103 ? -14.249 18.432 -4.190 1.00 45.25 103 PHE A CA 1
ATOM 848 C C . PHE A 1 103 ? -15.702 18.260 -4.606 1.00 45.25 103 PHE A C 1
ATOM 850 O O . PHE A 1 103 ? -16.020 18.141 -5.787 1.00 45.25 103 PHE A O 1
ATOM 857 N N . SER A 1 104 ? -16.597 18.252 -3.616 1.00 48.19 104 SER A N 1
ATOM 858 C CA . SER A 1 104 ? -18.003 18.534 -3.870 1.00 48.19 104 SER A CA 1
ATOM 859 C C . SER A 1 104 ? -18.065 19.928 -4.485 1.00 48.19 104 SER A C 1
ATOM 861 O O . SER A 1 104 ? -18.061 20.937 -3.782 1.00 48.19 104 SER A O 1
ATOM 863 N N . SER A 1 105 ? -18.100 20.005 -5.812 1.00 50.19 105 SER A N 1
ATOM 864 C CA . SER A 1 105 ? -18.573 21.178 -6.530 1.00 50.19 105 SER A CA 1
ATOM 865 C C . SER A 1 105 ? -20.082 21.288 -6.309 1.00 50.19 105 SER A C 1
ATOM 867 O O . SER A 1 105 ? -20.863 21.161 -7.246 1.00 50.19 105 SER A O 1
ATOM 869 N N . ASP A 1 106 ? -20.498 21.483 -5.060 1.00 49.44 106 ASP A N 1
ATOM 870 C CA . ASP A 1 106 ? -21.815 22.013 -4.757 1.00 49.44 106 ASP A CA 1
ATOM 871 C C . ASP A 1 106 ? -21.683 23.533 -4.781 1.00 49.44 106 ASP A C 1
ATOM 873 O O . ASP A 1 106 ? -21.459 24.211 -3.777 1.00 49.44 106 ASP A O 1
ATOM 877 N N . ARG A 1 107 ? -21.697 24.064 -6.001 1.00 45.56 107 ARG A N 1
ATOM 878 C CA . ARG A 1 107 ? -21.992 25.470 -6.240 1.00 45.56 107 ARG A CA 1
ATOM 879 C C . ARG A 1 107 ? -23.281 25.496 -7.048 1.00 45.56 107 ARG A C 1
ATOM 881 O O . ARG A 1 107 ? -23.267 25.631 -8.266 1.00 45.56 107 ARG A O 1
ATOM 888 N N . SER A 1 108 ? -24.368 25.229 -6.334 1.00 49.56 108 SER A N 1
ATOM 889 C CA . SER A 1 108 ? -25.724 25.534 -6.768 1.00 49.56 108 SER A CA 1
ATOM 890 C C . SER A 1 108 ? -25.913 27.062 -6.794 1.00 49.56 108 SER A C 1
ATOM 892 O O . SER A 1 108 ? -25.527 27.728 -5.832 1.00 49.56 108 SER A O 1
ATOM 894 N N . ASP A 1 109 ? -26.498 27.536 -7.902 1.00 44.75 109 ASP A N 1
ATOM 8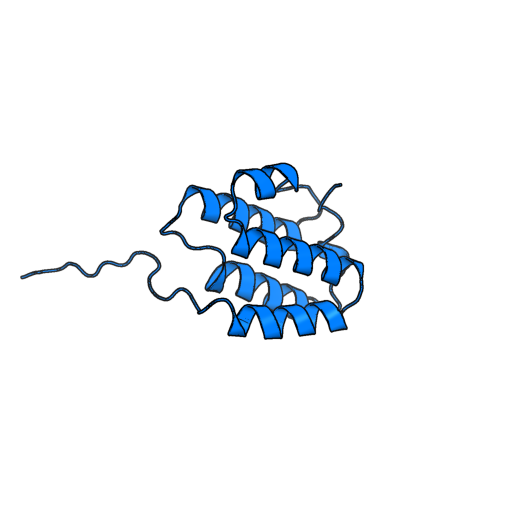95 C CA . ASP A 1 109 ? -26.928 28.902 -8.287 1.00 44.75 109 ASP A CA 1
ATOM 896 C C . ASP A 1 109 ? -25.874 30.021 -8.454 1.00 44.75 109 ASP A C 1
ATOM 898 O O . ASP A 1 109 ? -25.289 30.520 -7.464 1.00 44.75 109 ASP A O 1
#

Foldseek 3Di:
DALLCLLVLAPDVVLLVLVLCLLQFFVQAVVLVQQNVQSVLVSVSNHDNDGSDDLVSNVVRHDDVSNVLVVQCSVQSVPHNVSSVVSSVVSPVPTPGDPCNDPPPPPDD

Radius of gyration: 14.54 Å; chains: 1; bounding box: 42×42×26 Å

Secondary structure (DSSP, 8-state):
--STTGGGSSSSHHHHHHHHHHIIIII--TTSHHHHHHHHHHHHHTT-SS-S--HHHHHHHS-HHHHHHHHHHHHHHHH-HHHHHHHHHHHHHHS-----SS-------